Protein AF-A0AA88EGI7-F1 (afdb_monomer)

Radius of gyration: 27.94 Å; Cα contacts (8 Å, |Δi|>4): 228; chains: 1; bounding box: 39×52×94 Å

Structure (mmCIF, N/CA/C/O backbone):
data_AF-A0AA88EGI7-F1
#
_entry.id   AF-A0AA88EGI7-F1
#
loop_
_atom_site.group_PDB
_atom_site.id
_atom_site.type_symbol
_atom_site.label_atom_id
_atom_site.label_alt_id
_atom_site.label_comp_id
_atom_site.label_asym_id
_atom_site.label_entity_id
_atom_site.label_seq_id
_atom_site.pdbx_PDB_ins_code
_atom_site.Cartn_x
_atom_site.Cartn_y
_atom_site.Cartn_z
_atom_site.occupancy
_atom_site.B_iso_or_equiv
_atom_site.auth_seq_id
_atom_site.auth_comp_id
_atom_site.auth_asym_id
_atom_site.auth_atom_id
_atom_site.pdbx_PDB_model_num
ATOM 1 N N . MET A 1 1 ? -7.769 40.242 69.829 1.00 41.03 1 MET A N 1
ATOM 2 C CA . MET A 1 1 ? -7.235 39.225 70.763 1.00 41.03 1 MET A CA 1
ATOM 3 C C . MET A 1 1 ? -8.331 38.218 71.059 1.00 41.03 1 MET A C 1
ATOM 5 O O . MET A 1 1 ? -9.443 38.658 71.307 1.00 41.03 1 MET A O 1
ATOM 9 N N . GLY A 1 2 ? -7.998 36.923 71.071 1.00 41.62 2 GLY A N 1
ATOM 10 C CA . GLY A 1 2 ? -8.831 35.854 71.641 1.00 41.62 2 GLY A CA 1
ATOM 11 C C . GLY A 1 2 ? -9.524 34.972 70.603 1.00 41.62 2 GLY A C 1
ATOM 12 O O . GLY A 1 2 ? -10.580 35.336 70.102 1.00 41.62 2 GLY A O 1
ATOM 13 N N . GLY A 1 3 ? -8.917 33.824 70.284 1.00 44.91 3 GLY A N 1
ATOM 14 C CA . GLY A 1 3 ? -9.559 32.740 69.532 1.00 44.91 3 GLY A CA 1
ATOM 15 C C . GLY A 1 3 ? -10.310 31.756 70.435 1.00 44.91 3 GLY A C 1
ATOM 16 O O . GLY A 1 3 ? -10.303 31.929 71.649 1.00 44.91 3 GLY A O 1
ATOM 17 N N . CYS A 1 4 ? -10.925 30.733 69.826 1.00 44.88 4 CYS A N 1
ATOM 18 C CA . CYS A 1 4 ? -11.065 29.358 70.335 1.00 44.88 4 CYS A CA 1
ATOM 19 C C . CYS A 1 4 ? -11.753 28.441 69.295 1.00 44.88 4 CYS A C 1
ATOM 21 O O . CYS A 1 4 ? -12.400 28.908 68.366 1.00 44.88 4 CYS A O 1
ATOM 23 N N . PHE A 1 5 ? -11.515 27.140 69.471 1.00 45.25 5 PHE A N 1
ATOM 24 C CA . PHE A 1 5 ? -11.519 26.001 68.541 1.00 45.25 5 PHE A CA 1
ATOM 25 C C . PHE A 1 5 ? -12.878 25.323 68.229 1.00 45.25 5 PHE A C 1
ATOM 27 O O . PHE A 1 5 ? -13.883 25.621 68.868 1.00 45.25 5 PHE A O 1
ATOM 34 N N . SER A 1 6 ? -12.794 24.294 67.356 1.00 46.16 6 SER A N 1
ATOM 35 C CA . SER A 1 6 ? -13.705 23.158 67.039 1.00 46.16 6 SER A CA 1
ATOM 36 C C . SER A 1 6 ? -14.434 23.297 65.685 1.00 46.16 6 SER A C 1
ATOM 38 O O . SER A 1 6 ? -14.814 24.395 65.312 1.00 46.16 6 SER A O 1
ATOM 40 N N . ASP A 1 7 ? -14.615 22.285 64.831 1.00 42.38 7 ASP A N 1
ATOM 41 C CA . ASP A 1 7 ? -14.525 20.828 64.966 1.00 42.38 7 ASP A CA 1
ATOM 42 C C . ASP A 1 7 ? -14.398 20.195 63.556 1.00 42.38 7 ASP A C 1
ATOM 44 O O . ASP A 1 7 ? -14.941 20.715 62.579 1.00 42.38 7 ASP A O 1
ATOM 48 N N . VAL A 1 8 ? -13.698 19.066 63.439 1.00 49.28 8 VAL A N 1
ATOM 49 C CA . VAL A 1 8 ? -13.583 18.280 62.200 1.00 49.28 8 VAL A CA 1
ATOM 50 C C . VAL A 1 8 ? -14.722 17.265 62.168 1.00 49.28 8 VAL A C 1
ATOM 52 O O . VAL A 1 8 ? -14.681 16.296 62.921 1.00 49.28 8 VAL A O 1
ATOM 55 N N . ARG A 1 9 ? -15.687 17.394 61.245 1.00 41.59 9 ARG A N 1
ATOM 56 C CA . ARG A 1 9 ? -16.565 16.270 60.862 1.00 41.59 9 ARG A CA 1
ATOM 57 C C . ARG A 1 9 ? -16.959 16.279 59.388 1.00 41.59 9 ARG A C 1
ATOM 59 O O . ARG A 1 9 ? -17.734 17.113 58.944 1.00 41.59 9 ARG A O 1
ATOM 66 N N . GLY A 1 10 ? -16.540 15.212 58.706 1.00 50.78 10 GLY A N 1
ATOM 67 C CA . GLY A 1 10 ? -17.392 14.524 57.736 1.00 50.78 10 GLY A CA 1
ATOM 68 C C . GLY A 1 10 ? -17.148 14.853 56.268 1.00 50.78 10 GLY A C 1
ATOM 69 O O . GLY A 1 10 ? -17.915 15.586 55.661 1.00 50.78 10 GLY A O 1
ATOM 70 N N . GLY A 1 11 ? -16.151 14.206 55.663 1.00 40.53 11 GLY A N 1
ATOM 71 C CA . GLY A 1 11 ? -15.931 14.268 54.218 1.00 40.53 11 GLY A CA 1
ATOM 72 C C . GLY A 1 11 ? -15.120 13.087 53.699 1.00 40.53 11 GLY A C 1
ATOM 73 O O . GLY A 1 11 ? -13.989 13.265 53.284 1.00 40.53 11 GLY A O 1
ATOM 74 N N . LYS A 1 12 ? -15.695 11.887 53.833 1.00 51.22 12 LYS A N 1
ATOM 75 C CA . LYS A 1 12 ? -15.408 10.619 53.133 1.00 51.22 12 LYS A CA 1
ATOM 76 C C . LYS A 1 12 ? -14.062 10.514 52.388 1.00 51.22 12 LYS A C 1
ATOM 78 O O . LYS A 1 12 ? -13.872 11.088 51.323 1.00 51.22 12 LYS A O 1
ATOM 83 N N . GLN A 1 13 ? -13.197 9.643 52.910 1.00 45.53 13 GLN A N 1
ATOM 84 C CA . GLN A 1 13 ? -12.094 9.025 52.172 1.00 45.53 13 GLN A CA 1
ATOM 85 C C . GLN A 1 13 ? -12.614 8.379 50.878 1.00 45.53 13 GLN A C 1
ATOM 87 O O . GLN A 1 13 ? -13.527 7.553 50.924 1.00 45.53 13 GLN A O 1
ATOM 92 N N . ALA A 1 14 ? -12.006 8.717 49.741 1.00 45.62 14 ALA A N 1
ATOM 93 C CA . ALA A 1 14 ? -12.083 7.899 48.539 1.00 45.62 14 ALA A CA 1
ATOM 94 C C . ALA A 1 14 ? -10.967 6.847 48.611 1.00 45.62 14 ALA A C 1
ATOM 96 O O . ALA A 1 14 ? -9.782 7.172 48.618 1.00 45.62 14 ALA A O 1
ATOM 97 N N . ILE A 1 15 ? -11.371 5.583 48.726 1.00 48.16 15 ILE A N 1
ATOM 98 C CA . ILE A 1 15 ? -10.504 4.408 48.654 1.00 48.16 15 ILE A CA 1
ATOM 99 C C . ILE A 1 15 ? -10.383 4.050 47.174 1.00 48.16 15 ILE A C 1
ATOM 101 O O . ILE A 1 15 ? -11.365 3.660 46.548 1.00 48.16 15 ILE A O 1
ATOM 105 N N . GLY A 1 16 ? -9.190 4.206 46.615 1.00 38.53 16 GLY A N 1
ATOM 106 C CA . GLY A 1 16 ? -8.897 3.878 45.223 1.00 38.53 16 GLY A CA 1
ATOM 107 C C . GLY A 1 16 ? -7.415 4.061 44.959 1.00 38.53 16 GLY A C 1
ATOM 108 O O . GLY A 1 16 ? -7.001 5.044 44.359 1.00 38.53 16 GLY A O 1
ATOM 109 N N . GLY A 1 17 ? -6.606 3.160 45.512 1.00 38.16 17 GLY A N 1
ATOM 110 C CA . GLY A 1 17 ? -5.170 3.148 45.296 1.00 38.16 17 GLY A CA 1
ATOM 111 C C . GLY A 1 17 ? -4.820 2.666 43.892 1.00 38.16 17 GLY A C 1
ATOM 112 O O . GLY A 1 17 ? -5.132 1.539 43.527 1.00 38.16 17 GLY A O 1
ATOM 113 N N . THR A 1 18 ? -4.070 3.485 43.168 1.00 44.78 18 THR A N 1
ATOM 114 C CA . THR A 1 18 ? -3.022 3.024 42.255 1.00 44.78 18 THR A CA 1
ATOM 115 C C . THR A 1 18 ? -1.793 3.860 42.572 1.00 44.78 18 THR A C 1
ATOM 117 O O . THR A 1 18 ? -1.839 5.087 42.505 1.00 44.78 18 THR A O 1
ATOM 120 N N . GLN A 1 19 ? -0.736 3.197 43.038 1.00 38.41 19 GLN A N 1
ATOM 121 C CA . GLN A 1 19 ? 0.508 3.842 43.446 1.00 38.41 19 GLN A CA 1
ATOM 122 C C . GLN A 1 19 ? 1.123 4.649 42.293 1.00 38.41 19 GLN A C 1
ATOM 124 O O . GLN A 1 19 ? 1.224 4.112 41.189 1.00 38.41 19 GLN A O 1
ATOM 129 N N . PRO A 1 20 ? 1.610 5.879 42.529 1.00 37.12 20 PRO A N 1
ATOM 130 C CA . PRO A 1 20 ? 2.540 6.496 41.605 1.00 37.12 20 PRO A CA 1
ATOM 131 C C . PRO A 1 20 ? 3.891 5.783 41.727 1.00 37.12 20 PRO A C 1
ATOM 133 O O . PRO A 1 20 ? 4.435 5.609 42.819 1.00 37.12 20 PRO A O 1
ATOM 136 N N . TYR A 1 21 ? 4.421 5.358 40.585 1.00 31.59 21 TYR A N 1
ATOM 137 C CA . TYR A 1 21 ? 5.802 4.921 40.442 1.00 31.59 21 TYR A CA 1
ATOM 138 C C . TYR A 1 21 ? 6.728 6.041 40.942 1.00 31.59 21 TYR A C 1
ATOM 140 O O . TYR A 1 21 ? 6.773 7.124 40.358 1.00 31.59 21 TYR A O 1
ATOM 148 N N . GLN A 1 22 ? 7.452 5.806 42.039 1.00 38.72 22 GLN A N 1
ATOM 149 C CA . GLN A 1 22 ? 8.527 6.695 42.473 1.00 38.72 22 GLN A CA 1
ATOM 150 C C . GLN A 1 22 ? 9.702 6.553 41.503 1.00 38.72 22 GLN A C 1
ATOM 152 O O . GLN A 1 22 ? 10.507 5.633 41.630 1.00 38.72 22 GLN A O 1
ATOM 157 N N . SER A 1 23 ? 9.826 7.490 40.562 1.00 33.38 23 SER A N 1
ATOM 158 C CA . SER A 1 23 ? 11.117 7.771 39.938 1.00 33.38 23 SER A CA 1
ATOM 159 C C . SER A 1 23 ? 11.783 8.913 40.697 1.00 33.38 23 SER A C 1
ATOM 161 O O . SER A 1 23 ? 11.307 10.046 40.716 1.00 33.38 23 SER A O 1
ATOM 163 N N . ASN A 1 24 ? 12.869 8.576 41.377 1.00 42.38 24 ASN A N 1
ATOM 164 C CA . ASN A 1 24 ? 13.717 9.491 42.116 1.00 42.38 24 ASN A CA 1
ATOM 165 C C . ASN A 1 24 ? 14.881 9.916 41.208 1.00 42.38 24 ASN A C 1
ATOM 167 O O . ASN A 1 24 ? 15.754 9.085 40.974 1.00 42.38 24 ASN A O 1
ATOM 171 N N . ASN A 1 25 ? 14.904 11.158 40.700 1.00 40.75 25 ASN A N 1
ATOM 172 C CA . ASN A 1 25 ? 16.129 11.962 40.519 1.00 40.75 25 ASN A CA 1
ATOM 173 C C . ASN A 1 25 ? 15.881 13.302 39.802 1.00 40.75 25 ASN A C 1
ATOM 175 O O . ASN A 1 25 ? 15.213 13.335 38.775 1.00 40.75 25 ASN A O 1
ATOM 179 N N . GLY A 1 26 ? 16.586 14.351 40.246 1.00 32.12 26 GLY A N 1
ATOM 180 C CA . GLY A 1 26 ? 17.118 15.367 39.324 1.00 32.12 26 GLY A CA 1
ATOM 181 C C . GLY A 1 26 ? 16.528 16.779 39.387 1.00 32.12 26 GLY A C 1
ATOM 182 O O . GLY A 1 26 ? 15.727 17.165 38.551 1.00 32.12 26 GLY A O 1
ATOM 183 N N . ASN A 1 27 ? 17.009 17.560 40.354 1.00 44.06 27 ASN A N 1
ATOM 184 C CA . ASN A 1 27 ? 17.362 18.987 40.286 1.00 44.06 27 ASN A CA 1
ATOM 185 C C . ASN A 1 27 ? 17.159 19.725 38.927 1.00 44.06 27 ASN A C 1
ATOM 187 O O . ASN A 1 27 ? 17.835 19.395 37.953 1.00 44.06 27 ASN A O 1
ATOM 191 N N . GLY A 1 28 ? 16.367 20.811 38.894 1.00 35.47 28 GLY A N 1
ATOM 192 C CA . GLY A 1 28 ? 16.390 21.778 37.779 1.00 35.47 28 GLY A CA 1
ATOM 193 C C . GLY A 1 28 ? 15.199 22.747 37.687 1.00 35.47 28 GLY A C 1
ATOM 194 O O . GLY A 1 28 ? 14.132 22.367 37.232 1.00 35.47 28 GLY A O 1
ATOM 195 N N . ASN A 1 29 ? 15.417 24.003 38.103 1.00 36.16 29 ASN A N 1
ATOM 196 C CA . ASN A 1 29 ? 14.710 25.255 37.764 1.00 36.16 29 ASN A CA 1
ATOM 197 C C . ASN A 1 29 ? 13.329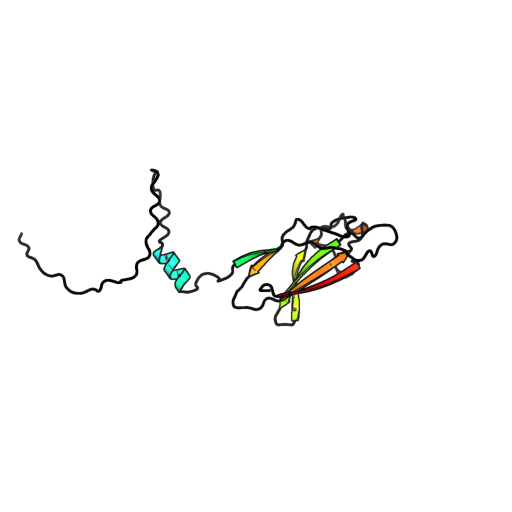 25.170 37.076 1.00 36.16 29 ASN A C 1
ATOM 199 O O . ASN A 1 29 ? 13.227 25.085 35.854 1.00 36.16 29 ASN A O 1
ATOM 203 N N . GLY A 1 30 ? 12.268 25.345 37.870 1.00 40.22 30 GLY A N 1
ATOM 204 C CA . GLY A 1 30 ? 10.892 25.478 37.395 1.00 40.22 30 GLY A CA 1
ATOM 205 C C . GLY A 1 30 ? 10.573 26.881 36.873 1.00 40.22 30 GLY A C 1
ATOM 206 O O . GLY A 1 30 ? 10.215 27.767 37.646 1.00 40.22 30 GLY A O 1
ATOM 207 N N . TYR A 1 31 ? 10.645 27.052 35.554 1.00 37.50 31 TYR A N 1
ATOM 208 C CA . TYR A 1 31 ? 9.736 27.939 34.827 1.00 37.50 31 TYR A CA 1
ATOM 209 C C . TYR A 1 31 ? 8.579 27.080 34.316 1.00 37.50 31 TYR A C 1
ATOM 211 O O . TYR A 1 31 ? 8.799 26.015 33.746 1.00 37.50 31 TYR A O 1
ATOM 219 N N . GLY A 1 32 ? 7.360 27.506 34.641 1.00 45.75 32 GLY A N 1
ATOM 220 C CA . GLY A 1 32 ? 6.162 26.679 34.617 1.00 45.75 32 GLY A CA 1
ATOM 221 C C . GLY A 1 32 ? 5.822 26.062 33.265 1.00 45.75 32 GLY A C 1
ATOM 222 O O . GLY A 1 32 ? 5.623 26.767 32.283 1.00 45.75 32 GLY A O 1
ATOM 223 N N . ASP A 1 33 ? 5.626 24.750 33.298 1.00 52.44 33 ASP A N 1
ATOM 224 C CA . ASP A 1 33 ? 4.672 24.049 32.451 1.00 52.44 33 ASP A CA 1
ATOM 225 C C . ASP A 1 33 ? 3.751 23.250 33.388 1.00 52.44 33 ASP A C 1
ATOM 227 O O . ASP A 1 33 ? 3.928 22.060 33.643 1.00 52.44 33 ASP A O 1
ATOM 231 N N . GLN A 1 34 ? 2.841 23.972 34.053 1.00 55.91 34 GLN A N 1
ATOM 232 C CA . GLN A 1 34 ? 1.813 23.395 34.922 1.00 55.91 34 GLN A CA 1
ATOM 233 C C . GLN A 1 34 ? 0.689 22.828 34.053 1.00 55.91 34 GLN A C 1
ATOM 235 O O . GLN A 1 34 ? -0.427 23.351 34.026 1.00 55.91 34 GLN A O 1
ATOM 240 N N . ASN A 1 35 ? 0.975 21.745 33.339 1.00 57.62 35 ASN A N 1
ATOM 241 C CA . ASN A 1 35 ? -0.080 20.925 32.769 1.00 57.62 35 ASN A CA 1
ATOM 242 C C . ASN A 1 35 ? -0.774 20.213 33.935 1.00 57.62 35 ASN A C 1
ATOM 244 O O . ASN A 1 35 ? -0.275 19.234 34.481 1.00 57.62 35 ASN A O 1
ATOM 248 N N . ASN A 1 36 ? -1.898 20.778 34.387 1.00 71.25 36 ASN A N 1
ATOM 249 C CA . ASN A 1 36 ? -2.723 20.195 35.440 1.00 71.25 36 ASN A CA 1
ATOM 250 C C . ASN A 1 36 ? -3.192 18.805 34.990 1.00 71.25 36 ASN A C 1
ATOM 252 O O . ASN A 1 36 ? -4.110 18.699 34.178 1.00 71.25 36 ASN A O 1
ATOM 256 N N . GLU A 1 37 ? -2.628 17.750 35.575 1.00 74.88 37 GLU A N 1
ATOM 257 C CA . GLU A 1 37 ? -3.038 16.354 35.353 1.00 74.88 37 GLU A CA 1
ATOM 258 C C . GLU A 1 37 ? -4.555 16.156 35.558 1.00 74.88 37 GLU A C 1
ATOM 260 O O . GLU A 1 37 ? -5.187 15.329 34.905 1.00 74.88 37 GLU A O 1
ATOM 265 N N . ALA A 1 38 ? -5.180 16.977 36.412 1.00 74.50 38 ALA A N 1
ATOM 266 C CA . ALA A 1 38 ? -6.627 16.996 36.618 1.00 74.50 38 ALA A CA 1
ATOM 267 C C . ALA A 1 38 ? -7.422 17.514 35.404 1.00 74.50 38 ALA A C 1
ATOM 269 O O . ALA A 1 38 ? -8.531 17.037 35.158 1.00 74.50 38 ALA A O 1
ATOM 270 N N . LEU A 1 39 ? -6.881 18.476 34.646 1.00 67.38 39 LEU A N 1
ATOM 271 C CA . LEU A 1 39 ? -7.497 18.948 33.403 1.00 67.38 39 LEU A CA 1
ATOM 272 C C . LEU A 1 39 ? -7.354 17.889 32.309 1.00 67.38 39 LEU A C 1
ATOM 274 O O . LEU A 1 39 ? -8.343 17.586 31.651 1.00 67.38 39 LEU A O 1
ATOM 278 N N . ASP A 1 40 ? -6.181 17.265 32.178 1.00 72.50 40 ASP A N 1
ATOM 279 C CA . ASP A 1 40 ? -5.959 16.160 31.234 1.00 72.50 40 ASP A CA 1
ATOM 280 C C . ASP A 1 40 ? -6.912 14.981 31.511 1.00 72.50 40 ASP A C 1
ATOM 282 O O . ASP A 1 40 ? -7.644 14.525 30.628 1.00 72.50 40 ASP A O 1
ATOM 286 N N . PHE A 1 41 ? -7.037 14.576 32.781 1.00 72.44 41 PHE A N 1
ATOM 287 C CA . PHE A 1 41 ? -8.000 13.556 33.199 1.00 72.44 41 PHE A CA 1
ATOM 288 C C . PHE A 1 41 ? -9.454 13.969 32.922 1.00 72.44 41 PHE A C 1
ATOM 290 O O . PHE A 1 41 ? -10.264 13.154 32.469 1.00 72.44 41 PHE A O 1
ATOM 297 N N . PHE A 1 42 ? -9.815 15.232 33.165 1.00 76.44 42 PHE A N 1
ATOM 298 C CA . PHE A 1 42 ? 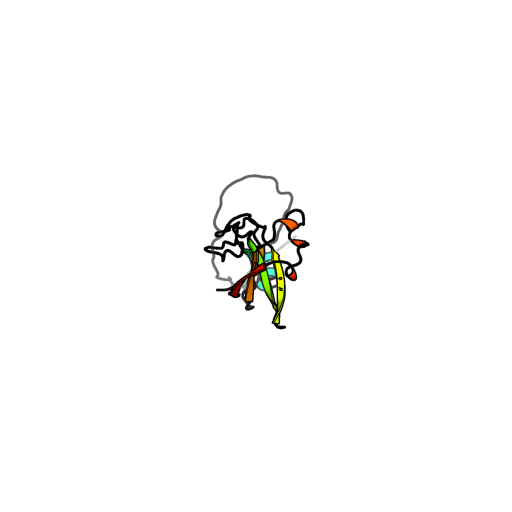-11.157 15.743 32.880 1.00 76.44 42 PHE A CA 1
ATOM 299 C C . PHE A 1 42 ? -11.467 15.733 31.377 1.00 76.44 42 PHE A C 1
ATOM 301 O O . PHE A 1 42 ? -12.554 15.320 30.974 1.00 76.44 42 PHE A O 1
ATOM 308 N N . HIS A 1 43 ? -10.518 16.124 30.529 1.00 68.06 43 HIS A N 1
ATOM 309 C CA . HIS A 1 43 ? -10.703 16.089 29.082 1.00 68.06 43 HIS A CA 1
ATOM 310 C C . HIS A 1 43 ? -10.788 14.654 28.542 1.00 68.06 43 HIS A C 1
ATOM 312 O O . HIS A 1 43 ? -11.672 14.361 27.729 1.00 68.06 43 HIS A O 1
ATOM 318 N N . ARG A 1 44 ? -9.956 13.739 29.059 1.00 68.62 44 ARG A N 1
ATOM 319 C CA . ARG A 1 44 ? -9.974 12.311 28.711 1.00 68.62 44 ARG A CA 1
ATOM 320 C C . ARG A 1 44 ? -11.260 11.611 29.155 1.00 68.62 44 ARG A C 1
ATOM 322 O O . ARG A 1 44 ? -11.829 10.841 28.389 1.00 68.62 44 ARG A O 1
ATOM 329 N N . SER A 1 45 ? -11.757 11.911 30.356 1.00 76.12 45 SER A N 1
ATOM 330 C CA . SER A 1 45 ? -13.007 11.335 30.888 1.00 76.12 45 SER A CA 1
ATOM 331 C C . SER A 1 45 ? -14.270 11.868 30.202 1.00 76.12 45 SER A C 1
ATOM 333 O O . SER A 1 45 ? -15.308 11.210 30.225 1.00 76.12 45 SER A O 1
ATOM 335 N N . ARG A 1 46 ? -14.195 13.039 29.560 1.00 74.62 46 ARG A N 1
ATOM 336 C CA . ARG A 1 46 ? -15.310 13.675 28.837 1.00 74.62 46 ARG A CA 1
ATOM 337 C C . ARG A 1 46 ? -15.303 13.424 27.325 1.00 74.62 46 ARG A C 1
ATOM 339 O O . ARG A 1 46 ? -16.132 14.013 26.639 1.00 74.62 46 ARG A O 1
ATOM 346 N N . CYS A 1 47 ? -14.392 12.594 26.805 1.00 60.28 47 CYS A N 1
ATOM 347 C CA . CYS A 1 47 ? -14.209 12.370 25.361 1.00 60.28 47 CYS A CA 1
ATOM 348 C C . CYS A 1 47 ? -13.959 13.673 24.570 1.00 60.28 47 CYS A C 1
ATOM 350 O O . CYS A 1 47 ? -14.293 13.774 23.394 1.00 60.28 47 CYS A O 1
ATOM 352 N N . LEU A 1 48 ? -13.366 14.689 25.212 1.00 66.62 48 LEU A N 1
ATOM 353 C CA . LEU A 1 48 ? -13.014 15.969 24.576 1.00 66.62 48 LEU A CA 1
ATOM 354 C C . LEU A 1 48 ? -11.698 15.882 23.786 1.00 66.62 48 LEU A C 1
ATOM 356 O O . LEU A 1 48 ? -11.176 16.891 23.316 1.00 66.62 48 LEU A O 1
ATOM 360 N N . HIS A 1 49 ? -11.143 14.680 23.660 1.00 64.75 49 HIS A N 1
ATOM 361 C CA . HIS A 1 49 ? -10.021 14.368 22.790 1.00 64.75 49 HIS A CA 1
ATOM 362 C C . HIS A 1 49 ? -10.533 13.461 21.679 1.00 64.75 49 HIS A C 1
ATOM 364 O O . HIS A 1 49 ? -11.268 12.517 21.980 1.00 64.75 49 HIS A O 1
ATOM 370 N N . PRO A 1 50 ? -10.173 13.725 20.412 1.00 64.38 50 PRO A N 1
ATOM 371 C CA . PRO A 1 50 ? -10.470 12.799 19.335 1.00 64.38 50 PRO A CA 1
ATOM 372 C C . PRO A 1 50 ? -9.952 11.405 19.708 1.00 64.38 50 PRO A C 1
ATOM 374 O O . PRO A 1 50 ? -8.754 11.218 19.911 1.00 64.38 50 PRO A O 1
ATOM 377 N N . LEU A 1 51 ? -10.853 10.430 19.831 1.00 76.25 51 LEU A N 1
ATOM 378 C CA . LEU A 1 51 ? -10.512 9.047 20.166 1.00 76.25 51 LEU A CA 1
ATOM 379 C C . LEU A 1 51 ? -10.061 8.303 18.903 1.00 76.25 51 LEU A C 1
ATOM 381 O O . LEU A 1 51 ? -10.681 7.329 18.482 1.00 76.25 51 LEU A O 1
ATOM 385 N N . PHE A 1 52 ? -8.999 8.796 18.266 1.00 87.00 52 PHE A N 1
ATOM 386 C CA . PHE A 1 52 ? -8.344 8.097 17.168 1.00 87.00 52 PHE A CA 1
ATOM 387 C C . PHE A 1 52 ? -6.889 7.795 17.513 1.00 87.00 52 PHE A C 1
ATOM 389 O O . PHE A 1 52 ? -6.229 8.539 18.235 1.00 87.00 52 PHE A O 1
ATOM 396 N N . THR A 1 53 ? -6.375 6.702 16.966 1.00 90.81 53 THR A N 1
ATOM 397 C CA . THR A 1 53 ? -4.952 6.354 17.028 1.00 90.81 53 THR A CA 1
ATOM 398 C C . THR A 1 53 ? -4.342 6.567 15.652 1.00 90.81 53 THR A C 1
ATOM 400 O O . THR A 1 53 ? -4.910 6.128 14.659 1.00 90.81 53 THR A O 1
ATOM 403 N N . GLN A 1 54 ? -3.210 7.262 15.569 1.00 93.06 54 GLN A N 1
ATOM 404 C CA . GLN A 1 54 ? -2.481 7.382 14.305 1.00 93.06 54 GLN A CA 1
ATOM 405 C C . GLN A 1 54 ? -1.701 6.092 14.053 1.00 93.06 54 GLN A C 1
ATOM 407 O O . GLN A 1 54 ? -0.944 5.651 14.916 1.00 93.06 54 GLN A O 1
ATOM 412 N N . LEU A 1 55 ? -1.893 5.498 12.880 1.00 94.62 55 LEU A N 1
ATOM 413 C CA . LEU A 1 55 ? -1.176 4.318 12.414 1.00 94.62 55 LEU A CA 1
ATOM 414 C C . LEU A 1 55 ? -0.338 4.681 11.189 1.00 94.62 55 LEU A C 1
ATOM 416 O O . LEU A 1 55 ? -0.737 5.521 10.382 1.00 94.62 55 LEU A O 1
ATOM 420 N N . GLU A 1 56 ? 0.795 4.003 11.033 1.00 95.75 56 GLU A N 1
ATOM 421 C CA . GLU A 1 56 ? 1.615 4.060 9.824 1.00 95.75 56 GLU A CA 1
ATOM 422 C C . GLU A 1 56 ? 1.569 2.699 9.129 1.00 95.75 56 GLU A C 1
ATOM 424 O O . GLU A 1 56 ? 1.994 1.691 9.695 1.00 95.75 56 GLU A O 1
ATOM 429 N N . LEU A 1 57 ? 1.071 2.664 7.897 1.00 94.44 57 LEU A N 1
ATOM 430 C CA . LEU A 1 57 ? 1.007 1.448 7.095 1.00 94.44 57 LEU A CA 1
ATOM 431 C C . LEU A 1 57 ? 2.257 1.331 6.223 1.00 94.44 57 LEU A C 1
ATOM 433 O O . LEU A 1 57 ? 2.512 2.195 5.385 1.00 94.44 57 LEU A O 1
ATOM 437 N N . SER A 1 58 ? 3.019 0.254 6.405 1.00 95.88 58 SER A N 1
ATOM 438 C CA . SER A 1 58 ? 4.103 -0.159 5.509 1.00 95.88 58 SER A CA 1
ATOM 439 C C . SER A 1 58 ? 3.611 -1.251 4.567 1.00 95.88 58 SER A C 1
ATOM 441 O O . SER A 1 58 ? 2.989 -2.210 5.026 1.00 95.88 58 SER A O 1
ATOM 443 N N . LEU A 1 59 ? 3.922 -1.138 3.278 1.00 95.12 59 LEU A N 1
ATOM 444 C CA . LEU A 1 59 ? 3.419 -2.051 2.256 1.00 95.12 59 LEU A CA 1
ATOM 445 C C . LEU A 1 59 ? 4.561 -2.814 1.586 1.00 95.12 59 LEU A C 1
ATOM 447 O O . LEU A 1 59 ? 5.644 -2.280 1.342 1.00 95.12 59 LEU A O 1
ATOM 451 N N . SER A 1 60 ? 4.281 -4.056 1.215 1.00 95.06 60 SER A N 1
ATOM 452 C CA . SER A 1 60 ? 5.103 -4.852 0.310 1.00 95.06 60 SER A CA 1
ATOM 453 C C . SER A 1 60 ? 4.210 -5.775 -0.510 1.00 95.06 60 SER A C 1
ATOM 455 O O . SER 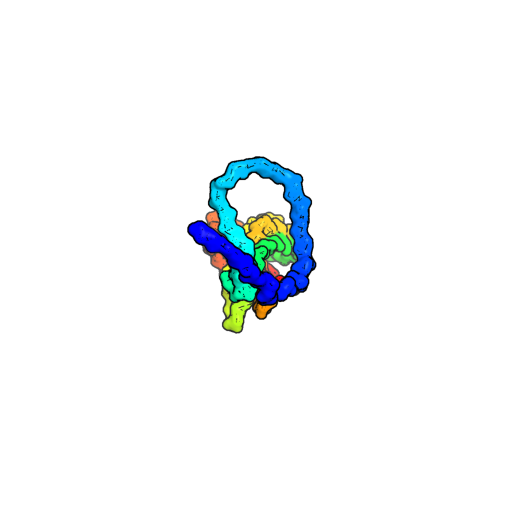A 1 60 ? 3.085 -6.085 -0.113 1.00 95.06 60 SER A O 1
ATOM 457 N N . ALA A 1 61 ? 4.697 -6.196 -1.672 1.00 93.38 61 ALA A N 1
ATOM 458 C CA . ALA A 1 61 ? 4.039 -7.199 -2.493 1.00 93.38 61 ALA A CA 1
ATOM 459 C C . ALA A 1 61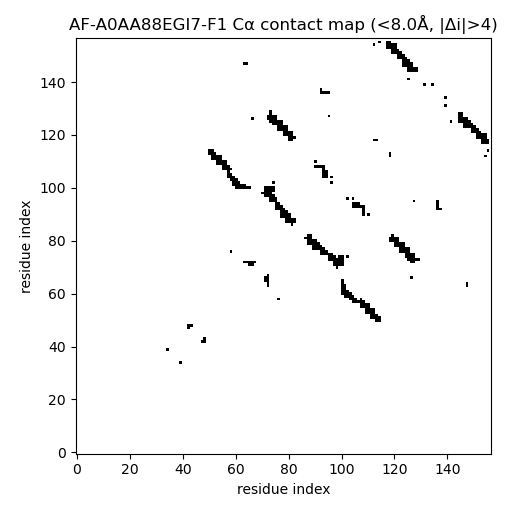 ? 5.032 -8.281 -2.908 1.00 93.38 61 ALA A C 1
ATOM 461 O O . ALA A 1 61 ? 6.249 -8.085 -2.895 1.00 93.38 61 ALA A O 1
ATOM 462 N N . PHE A 1 62 ? 4.495 -9.441 -3.266 1.00 92.12 62 PHE A N 1
ATOM 463 C CA . PHE A 1 62 ? 5.274 -10.583 -3.708 1.00 92.12 62 PHE A CA 1
ATOM 464 C C . PHE A 1 62 ? 4.587 -11.248 -4.895 1.00 92.12 62 PHE A C 1
ATOM 466 O O . PHE A 1 62 ? 3.366 -11.397 -4.897 1.00 92.12 62 PHE A O 1
ATOM 473 N N . ASN A 1 63 ? 5.387 -11.688 -5.863 1.00 88.94 63 ASN A N 1
ATOM 474 C CA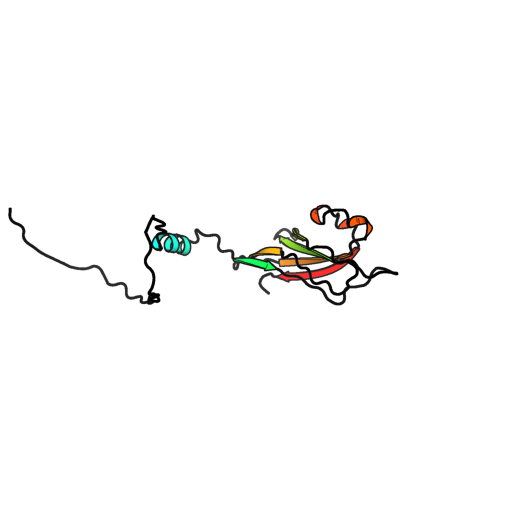 . ASN A 1 63 ? 4.955 -12.408 -7.053 1.00 88.94 63 ASN A CA 1
ATOM 475 C C . ASN A 1 63 ? 3.895 -11.647 -7.868 1.00 88.94 63 ASN A C 1
ATOM 477 O O . ASN A 1 63 ? 2.847 -12.196 -8.213 1.00 88.94 63 ASN A O 1
ATOM 481 N N . LEU A 1 64 ? 4.164 -10.367 -8.144 1.00 87.00 64 LEU A N 1
ATOM 482 C CA . LEU A 1 64 ? 3.326 -9.565 -9.031 1.00 87.00 64 LEU A CA 1
ATOM 483 C C . LEU A 1 64 ? 3.331 -10.124 -10.459 1.00 87.00 64 LEU A C 1
ATOM 485 O O . LEU A 1 64 ? 4.300 -10.743 -10.902 1.00 87.00 64 LEU A O 1
ATOM 489 N N . LEU A 1 65 ? 2.220 -9.910 -11.164 1.00 80.94 65 LEU A N 1
ATOM 490 C CA . LEU A 1 65 ? 2.071 -10.309 -12.559 1.00 80.94 65 LEU A CA 1
ATOM 491 C C . LEU A 1 65 ? 2.992 -9.461 -13.431 1.00 80.94 65 LEU A C 1
ATOM 493 O O . LEU A 1 65 ? 2.869 -8.243 -13.431 1.00 80.94 65 LEU A O 1
ATOM 497 N N . ASP A 1 66 ? 3.860 -10.117 -14.192 1.00 76.19 66 ASP A N 1
ATOM 498 C CA . ASP A 1 66 ? 4.684 -9.441 -15.186 1.00 76.19 66 ASP A CA 1
ATOM 499 C C . ASP A 1 66 ? 3.825 -9.145 -16.422 1.00 76.19 66 ASP A C 1
ATOM 501 O O . ASP A 1 66 ? 3.330 -10.068 -17.083 1.00 76.19 66 ASP A O 1
ATOM 505 N N . ARG A 1 67 ? 3.549 -7.864 -16.674 1.00 70.25 67 ARG A N 1
ATOM 506 C CA . ARG 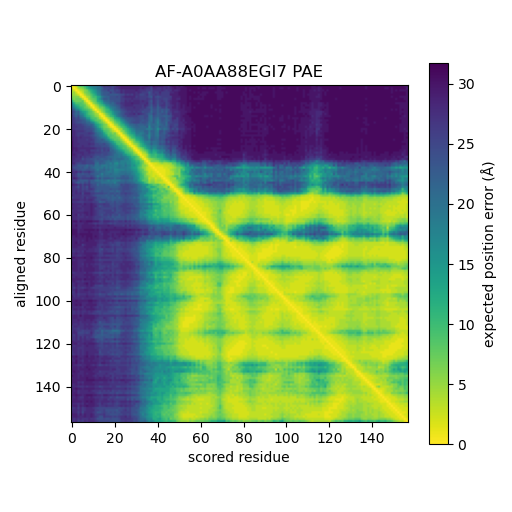A 1 67 ? 2.772 -7.421 -17.845 1.00 70.25 67 ARG A CA 1
ATOM 507 C C . ARG A 1 67 ? 3.651 -7.026 -19.023 1.00 70.25 67 ARG A C 1
ATOM 509 O O . ARG A 1 67 ? 3.158 -7.006 -20.153 1.00 70.25 67 ARG A O 1
ATOM 516 N N . ASP A 1 68 ? 4.938 -6.827 -18.782 1.00 65.56 68 ASP A N 1
ATOM 517 C CA . ASP A 1 68 ? 5.900 -6.454 -19.798 1.00 65.56 68 ASP A CA 1
ATOM 518 C C . ASP A 1 68 ? 6.485 -7.680 -20.512 1.00 65.56 68 ASP A C 1
ATOM 520 O O . ASP A 1 68 ? 6.798 -8.716 -19.932 1.00 65.56 68 ASP A O 1
ATOM 524 N N . ILE A 1 69 ? 6.643 -7.569 -21.833 1.00 58.91 69 ILE A N 1
ATOM 525 C CA . ILE A 1 69 ? 7.166 -8.658 -22.680 1.00 58.91 69 ILE A CA 1
ATOM 526 C C . ILE A 1 69 ? 8.707 -8.727 -22.611 1.00 58.91 69 ILE A C 1
ATOM 528 O O . ILE A 1 69 ? 9.300 -9.757 -22.936 1.00 58.91 69 ILE A O 1
ATOM 532 N N . ALA A 1 70 ? 9.366 -7.631 -22.217 1.00 58.78 70 ALA A N 1
ATOM 533 C CA . ALA A 1 70 ? 10.823 -7.471 -22.286 1.00 58.78 70 ALA A CA 1
ATOM 534 C C . ALA A 1 70 ? 11.488 -6.934 -20.999 1.00 58.78 70 ALA A C 1
ATOM 536 O O . ALA A 1 70 ? 12.716 -6.979 -20.896 1.00 58.78 70 ALA A O 1
ATOM 537 N N . SER A 1 71 ? 10.710 -6.445 -20.032 1.00 70.81 71 SER A N 1
ATOM 538 C CA . SER A 1 71 ? 11.141 -5.913 -18.728 1.00 70.81 71 SER A CA 1
ATOM 539 C C . SER A 1 71 ? 10.284 -6.518 -17.620 1.00 70.81 71 SER A C 1
ATOM 541 O O . SER A 1 71 ? 9.324 -7.207 -17.929 1.00 70.81 71 SER A O 1
ATOM 543 N N . LYS A 1 72 ? 10.654 -6.309 -16.350 1.00 79.56 72 LYS A N 1
ATOM 544 C CA . LYS A 1 72 ? 9.726 -6.554 -15.239 1.00 79.56 72 LYS A CA 1
ATOM 545 C C . LYS A 1 72 ? 8.926 -5.286 -14.975 1.00 79.56 72 LYS A C 1
ATOM 547 O O . LYS A 1 72 ? 9.467 -4.198 -15.160 1.00 79.56 72 LYS A O 1
ATOM 552 N N . SER A 1 73 ? 7.745 -5.460 -14.400 1.00 84.38 73 SER A N 1
ATOM 553 C CA . SER A 1 73 ? 6.896 -4.372 -13.918 1.00 84.38 73 SER A CA 1
ATOM 554 C C . SER A 1 73 ? 7.571 -3.410 -12.928 1.00 84.38 73 SER A C 1
ATOM 556 O O . SER A 1 73 ? 8.450 -3.783 -12.136 1.00 84.38 73 SER A O 1
ATOM 558 N N . ASP A 1 74 ? 7.058 -2.183 -12.937 1.00 89.44 74 ASP A N 1
ATOM 559 C CA . ASP A 1 74 ? 7.401 -1.038 -12.105 1.00 89.44 74 ASP A CA 1
ATOM 560 C C . ASP A 1 74 ? 6.243 -0.714 -11.138 1.00 89.44 74 ASP A C 1
ATOM 562 O O . ASP A 1 74 ? 5.460 0.222 -11.346 1.00 89.44 74 ASP A O 1
ATOM 566 N N . PRO A 1 75 ? 6.067 -1.507 -10.070 1.00 92.12 75 PRO A N 1
ATOM 567 C CA . PRO A 1 75 ? 4.865 -1.446 -9.256 1.00 92.12 75 PRO A CA 1
ATOM 568 C C . PRO A 1 75 ? 4.773 -0.225 -8.334 1.00 92.12 75 PRO A C 1
ATOM 570 O O . PRO A 1 75 ? 5.711 0.163 -7.624 1.00 92.12 75 PRO A O 1
ATOM 573 N N . MET A 1 76 ? 3.553 0.296 -8.250 1.00 93.75 76 MET A N 1
ATOM 574 C CA . MET A 1 76 ? 3.111 1.354 -7.351 1.00 93.75 76 MET A CA 1
ATOM 575 C C . MET A 1 76 ? 1.819 0.933 -6.648 1.00 93.75 76 MET A C 1
ATOM 577 O O . MET A 1 76 ? 0.850 0.546 -7.303 1.00 93.75 76 MET A O 1
ATOM 581 N N . ALA A 1 77 ? 1.776 1.055 -5.321 1.00 94.81 77 ALA A N 1
ATOM 582 C CA . ALA A 1 77 ? 0.575 0.808 -4.537 1.00 94.81 77 ALA A CA 1
ATOM 583 C C . ALA A 1 77 ? -0.176 2.114 -4.241 1.00 94.81 77 ALA A C 1
ATOM 585 O O . ALA A 1 77 ? 0.407 3.146 -3.899 1.00 94.81 77 ALA A O 1
ATOM 586 N N . VAL A 1 78 ? -1.499 2.050 -4.338 1.00 95.38 78 VAL A N 1
ATOM 587 C CA . VAL A 1 78 ? -2.422 3.124 -3.979 1.00 95.38 78 VAL A CA 1
ATOM 588 C C . VAL A 1 78 ? -3.413 2.580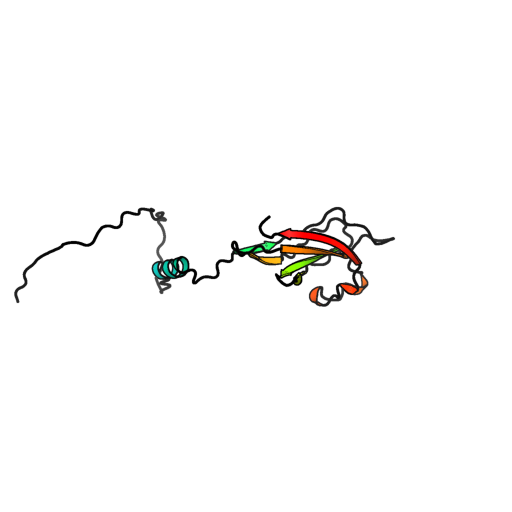 -2.969 1.00 95.38 78 VAL A C 1
ATOM 590 O O . VAL A 1 78 ? -4.020 1.532 -3.188 1.00 95.38 78 VAL A O 1
ATOM 593 N N . VAL A 1 79 ? -3.578 3.293 -1.860 1.00 95.81 79 VAL A N 1
ATOM 594 C CA . VAL A 1 79 ? -4.503 2.900 -0.798 1.00 95.81 79 VAL A CA 1
ATOM 595 C C . VAL A 1 79 ? -5.702 3.821 -0.813 1.00 95.81 79 VAL A C 1
ATOM 597 O O . VAL A 1 79 ? -5.570 5.046 -0.790 1.00 95.81 79 VAL A O 1
ATOM 600 N N . PHE A 1 80 ? -6.879 3.214 -0.807 1.00 95.81 80 PHE A N 1
ATOM 601 C CA . PHE A 1 80 ? -8.160 3.885 -0.754 1.00 95.81 80 PHE A CA 1
ATOM 602 C C . PHE A 1 80 ? -8.900 3.527 0.532 1.00 95.81 80 PHE A C 1
ATOM 604 O O . PHE A 1 80 ? -8.926 2.370 0.946 1.00 95.81 80 PHE A O 1
ATOM 611 N N . ALA A 1 81 ? -9.569 4.508 1.127 1.00 95.00 81 ALA A N 1
ATOM 612 C CA . ALA A 1 81 ? -10.610 4.287 2.116 1.00 95.00 81 ALA A CA 1
ATOM 613 C C . ALA A 1 81 ? -11.966 4.200 1.417 1.00 95.00 81 ALA A C 1
ATOM 615 O O . ALA A 1 81 ? -12.330 5.063 0.613 1.00 95.00 81 ALA A O 1
ATOM 616 N N . ARG A 1 82 ? -12.751 3.176 1.748 1.00 94.56 82 ARG A N 1
ATOM 617 C CA . ARG A 1 82 ? -14.127 3.061 1.269 1.00 94.56 82 ARG A CA 1
ATOM 618 C C . ARG A 1 82 ? -15.062 3.800 2.220 1.00 94.56 82 ARG A C 1
ATOM 620 O O . ARG A 1 82 ? -15.256 3.380 3.359 1.00 94.56 82 ARG A O 1
ATOM 627 N N . LYS A 1 83 ? -15.672 4.887 1.742 1.00 90.69 83 LYS A N 1
ATOM 628 C CA . LYS A 1 83 ? -16.701 5.618 2.497 1.00 90.69 83 LYS A CA 1
ATOM 629 C C . LYS A 1 83 ? -18.002 4.821 2.571 1.00 90.69 83 LYS A C 1
ATOM 631 O O . LYS A 1 83 ? -18.256 3.938 1.749 1.00 90.69 83 LYS A O 1
ATOM 636 N N . THR A 1 84 ? -18.867 5.203 3.508 1.00 86.19 84 THR A N 1
ATOM 637 C CA . THR A 1 84 ? -20.239 4.680 3.645 1.00 86.19 84 THR A CA 1
ATOM 638 C C . THR A 1 84 ? -21.044 4.793 2.352 1.00 86.19 84 THR A C 1
ATOM 640 O O . THR A 1 84 ? -21.834 3.911 2.038 1.00 86.19 84 THR A O 1
ATOM 643 N N . ASP A 1 85 ? -20.776 5.830 1.556 1.00 86.38 85 ASP A N 1
ATOM 644 C CA . ASP A 1 85 ? -21.437 6.091 0.272 1.00 86.38 85 ASP A CA 1
ATOM 645 C C . ASP A 1 85 ? -20.939 5.172 -0.863 1.00 86.38 85 ASP A C 1
ATOM 647 O O . ASP A 1 85 ? -21.306 5.349 -2.023 1.00 86.38 85 ASP A O 1
ATOM 651 N N . GLY A 1 86 ? -20.032 4.236 -0.565 1.00 85.81 86 GLY A N 1
ATOM 652 C CA . GLY A 1 86 ? -19.415 3.330 -1.535 1.00 85.81 86 GLY A CA 1
ATOM 653 C C . GLY A 1 86 ? -18.305 3.959 -2.383 1.00 85.81 86 GLY A C 1
ATOM 654 O O . GLY A 1 86 ? -17.658 3.250 -3.148 1.00 85.81 86 GLY A O 1
ATOM 655 N N . LYS A 1 87 ? -18.054 5.265 -2.240 1.00 92.12 87 LYS A N 1
ATOM 656 C CA . LYS A 1 87 ? -16.960 5.964 -2.925 1.00 92.12 87 LYS A CA 1
ATOM 657 C C . LYS A 1 87 ? -15.608 5.599 -2.314 1.00 92.12 87 LYS A C 1
ATOM 659 O O . LYS A 1 87 ? -15.482 5.504 -1.093 1.00 92.12 87 LYS A O 1
ATOM 664 N N . LEU A 1 88 ? -14.607 5.454 -3.177 1.00 93.56 88 LEU A N 1
ATOM 665 C CA . LEU A 1 88 ? -13.210 5.287 -2.792 1.00 93.56 88 LEU A CA 1
ATOM 666 C C . LEU A 1 88 ? -12.551 6.663 -2.673 1.00 93.56 88 LEU A C 1
ATOM 668 O O . LEU A 1 88 ? -12.588 7.461 -3.609 1.00 93.56 88 LEU A O 1
ATOM 672 N N . GLU A 1 89 ? -11.980 6.943 -1.510 1.00 93.75 89 GLU A N 1
ATOM 673 C CA . GLU A 1 89 ? -11.161 8.122 -1.246 1.00 93.75 89 GLU A CA 1
ATOM 674 C C . GLU A 1 89 ? -9.700 7.702 -1.186 1.00 93.75 89 GLU A C 1
ATOM 676 O O . GLU A 1 89 ? -9.342 6.819 -0.415 1.00 93.75 89 GLU A O 1
ATOM 681 N N . GLU A 1 90 ? -8.858 8.319 -2.007 1.00 94.38 90 GLU A N 1
ATOM 682 C CA . GLU A 1 90 ? -7.427 8.037 -2.008 1.00 94.38 90 GLU A CA 1
ATOM 683 C C . GLU A 1 90 ? -6.790 8.558 -0.715 1.00 94.38 90 GLU A C 1
ATOM 685 O O . GLU A 1 90 ? -6.826 9.756 -0.435 1.00 94.38 90 GLU A O 1
ATOM 690 N N . LEU A 1 91 ? -6.206 7.655 0.070 1.00 93.19 91 LEU A N 1
ATOM 691 C CA . LEU A 1 91 ? -5.471 7.993 1.288 1.00 93.19 91 LEU A CA 1
ATOM 692 C C . LEU A 1 91 ? -4.025 8.367 0.980 1.00 93.19 91 LEU A C 1
ATOM 694 O O . LEU A 1 91 ? -3.460 9.274 1.588 1.00 93.19 91 LEU A O 1
ATOM 698 N N . GLY A 1 92 ? -3.418 7.651 0.038 1.00 93.44 92 GLY A N 1
ATOM 699 C CA . GLY A 1 92 ? -2.037 7.869 -0.341 1.00 93.44 92 GLY A CA 1
ATOM 700 C C . GLY A 1 92 ? -1.562 6.919 -1.427 1.00 93.44 92 GLY A C 1
ATOM 701 O O . GLY A 1 92 ? -2.193 5.905 -1.730 1.00 93.44 92 GLY A O 1
ATOM 702 N N . ARG A 1 93 ? -0.408 7.272 -1.990 1.00 94.88 93 ARG A N 1
ATOM 703 C CA . ARG A 1 93 ? 0.327 6.493 -2.987 1.00 94.88 93 ARG A CA 1
ATOM 704 C C . ARG A 1 93 ? 1.732 6.239 -2.468 1.00 94.88 93 ARG A C 1
ATOM 706 O O . ARG A 1 93 ? 2.311 7.124 -1.833 1.00 94.88 93 ARG A O 1
ATOM 713 N N . THR A 1 94 ? 2.272 5.067 -2.759 1.00 94.69 94 THR A N 1
ATOM 714 C CA . THR A 1 94 ? 3.683 4.756 -2.519 1.00 94.69 94 THR A CA 1
ATOM 715 C C . THR A 1 94 ? 4.558 5.313 -3.639 1.00 94.69 94 THR A C 1
ATOM 717 O O . THR A 1 94 ? 4.073 5.869 -4.623 1.00 94.69 94 THR A O 1
ATOM 720 N N . GLU A 1 95 ? 5.871 5.166 -3.508 1.00 93.50 95 GLU A N 1
ATOM 721 C CA . GLU A 1 95 ? 6.781 5.338 -4.633 1.00 93.50 95 GLU A CA 1
ATOM 722 C C . GLU A 1 95 ? 6.610 4.228 -5.678 1.00 93.50 95 GLU A C 1
ATOM 724 O O . GLU A 1 95 ? 6.031 3.172 -5.411 1.00 93.50 95 GLU A O 1
ATOM 729 N N . VAL A 1 96 ? 7.159 4.485 -6.863 1.00 91.94 96 VAL A N 1
ATOM 730 C CA . VAL A 1 96 ? 7.326 3.490 -7.922 1.00 91.94 96 VAL A CA 1
ATOM 731 C C . VAL A 1 96 ? 8.660 2.787 -7.695 1.00 91.94 96 VAL A C 1
ATOM 733 O O . VAL A 1 96 ? 9.691 3.453 -7.570 1.00 91.94 96 VAL A O 1
ATOM 736 N N . ILE A 1 97 ? 8.650 1.457 -7.637 1.00 90.81 97 ILE A N 1
ATOM 737 C CA . ILE A 1 97 ? 9.876 0.654 -7.573 1.00 90.81 97 ILE A CA 1
ATOM 738 C C . ILE A 1 97 ? 10.107 0.065 -8.950 1.00 90.81 97 ILE A C 1
ATOM 740 O O . ILE A 1 97 ? 9.261 -0.674 -9.428 1.00 90.81 97 ILE A O 1
ATOM 744 N N . SER A 1 98 ? 11.244 0.361 -9.573 1.00 88.81 98 SER A N 1
ATOM 745 C CA . SER A 1 98 ? 11.505 -0.119 -10.925 1.00 88.81 98 SER A CA 1
ATOM 746 C C . SER A 1 98 ? 11.963 -1.579 -10.968 1.00 88.81 98 SER A C 1
ATOM 748 O O . SER A 1 98 ? 12.722 -2.039 -10.107 1.00 88.81 98 SER A O 1
ATOM 750 N N . ASN A 1 99 ? 11.543 -2.294 -12.013 1.00 86.31 99 ASN A N 1
ATOM 751 C CA . ASN A 1 99 ? 12.011 -3.624 -12.394 1.00 86.31 99 ASN A CA 1
ATOM 752 C C . ASN A 1 99 ? 11.951 -4.646 -11.236 1.00 86.31 99 ASN A C 1
ATOM 754 O O . ASN A 1 99 ? 12.918 -5.375 -10.964 1.00 86.31 99 ASN A O 1
ATOM 758 N N . SER A 1 100 ? 10.820 -4.695 -10.524 1.00 87.06 100 SER A N 1
ATOM 759 C CA . SER A 1 100 ? 10.641 -5.552 -9.348 1.00 87.06 100 SER A CA 1
ATOM 760 C C . SER A 1 100 ? 9.255 -6.184 -9.287 1.00 87.06 100 SER A C 1
ATOM 762 O O . SER A 1 100 ? 8.247 -5.502 -9.180 1.00 87.06 100 SER A O 1
ATOM 764 N N . LEU A 1 101 ? 9.211 -7.517 -9.226 1.00 87.19 101 LEU A N 1
ATOM 765 C CA . LEU A 1 101 ? 7.976 -8.277 -8.976 1.00 87.19 101 LEU A CA 1
ATOM 766 C C . LEU A 1 101 ? 7.682 -8.460 -7.477 1.00 87.19 101 LEU A C 1
ATOM 768 O O . LEU A 1 101 ? 6.622 -8.964 -7.109 1.00 87.19 101 LEU A O 1
ATOM 772 N N . ASN A 1 102 ? 8.633 -8.070 -6.619 1.00 91.62 102 ASN A N 1
ATOM 773 C CA . ASN A 1 102 ? 8.552 -8.178 -5.163 1.00 91.62 102 ASN A CA 1
ATOM 774 C C . ASN A 1 102 ? 8.889 -6.823 -4.515 1.00 91.62 102 ASN A C 1
ATOM 776 O O . ASN A 1 102 ? 9.927 -6.695 -3.855 1.00 91.62 102 ASN A O 1
ATOM 780 N N . PRO A 1 103 ? 8.100 -5.769 -4.777 1.00 92.69 103 PRO A N 1
ATOM 781 C CA . PRO A 1 103 ? 8.381 -4.446 -4.243 1.00 92.69 103 PRO A CA 1
ATOM 782 C C . PRO A 1 103 ? 8.218 -4.412 -2.721 1.00 92.69 103 PRO A C 1
ATOM 784 O O . PRO A 1 103 ? 7.263 -4.950 -2.160 1.00 92.69 103 PRO A O 1
ATOM 787 N N . ALA A 1 104 ? 9.138 -3.719 -2.057 1.00 94.94 104 ALA A N 1
ATOM 788 C CA . ALA A 1 104 ? 9.004 -3.318 -0.664 1.00 94.94 104 ALA A CA 1
ATOM 789 C C . ALA A 1 104 ? 9.054 -1.792 -0.617 1.00 94.94 104 ALA A C 1
ATOM 791 O O . ALA A 1 104 ? 10.124 -1.207 -0.792 1.00 94.94 104 ALA A O 1
ATOM 792 N N . TRP A 1 105 ? 7.892 -1.166 -0.437 1.00 95.44 105 TRP A N 1
ATOM 793 C CA . TRP A 1 105 ? 7.780 0.287 -0.444 1.00 95.44 105 TRP A CA 1
ATOM 794 C C . TRP A 1 105 ? 8.231 0.871 0.897 1.00 95.44 105 TRP A C 1
ATOM 796 O O . TRP A 1 105 ? 7.889 0.381 1.974 1.00 95.44 105 TRP A O 1
ATOM 806 N N . ILE A 1 106 ? 9.019 1.934 0.817 1.00 94.44 106 ILE A N 1
ATOM 807 C CA . ILE A 1 106 ? 9.598 2.680 1.928 1.00 94.44 106 ILE A CA 1
ATOM 808 C C . ILE A 1 106 ? 8.596 3.716 2.437 1.00 94.44 106 ILE A C 1
ATOM 810 O O . ILE A 1 106 ? 8.523 3.957 3.645 1.00 94.44 106 ILE A O 1
ATOM 814 N N . ASN A 1 107 ? 7.820 4.337 1.540 1.00 93.44 107 ASN A N 1
ATOM 815 C CA . ASN A 1 107 ? 6.845 5.338 1.949 1.00 93.44 107 ASN A CA 1
ATOM 816 C C . ASN A 1 107 ? 5.700 4.691 2.721 1.00 93.44 107 ASN A C 1
ATOM 818 O O . ASN A 1 107 ? 4.983 3.827 2.214 1.00 93.44 107 ASN A O 1
ATOM 822 N N . LYS A 1 108 ? 5.511 5.167 3.949 1.00 95.06 108 LYS A N 1
ATOM 823 C CA . LYS A 1 108 ? 4.408 4.747 4.803 1.00 95.06 108 LYS A CA 1
ATOM 824 C C . LYS A 1 108 ? 3.196 5.639 4.600 1.00 95.06 108 LYS A C 1
ATOM 826 O O . LYS A 1 108 ? 3.325 6.833 4.328 1.00 95.06 108 LYS A O 1
ATOM 831 N N . ILE A 1 109 ? 2.018 5.057 4.776 1.00 94.62 109 ILE A N 1
ATOM 832 C CA . ILE A 1 109 ? 0.747 5.770 4.661 1.00 94.62 109 ILE A CA 1
ATOM 833 C C . ILE A 1 109 ? 0.177 5.972 6.058 1.00 94.62 109 ILE A C 1
ATOM 835 O O . ILE A 1 109 ? -0.078 5.009 6.779 1.00 94.62 109 ILE A O 1
ATOM 839 N N . ASN A 1 110 ? -0.018 7.234 6.433 1.00 94.69 110 ASN A N 1
ATOM 840 C CA . ASN A 1 110 ? -0.550 7.594 7.741 1.00 94.69 110 ASN A CA 1
ATOM 841 C C . ASN A 1 110 ? -2.077 7.551 7.708 1.00 94.69 110 ASN A C 1
ATOM 843 O O . ASN A 1 110 ? -2.699 8.173 6.847 1.00 94.69 110 ASN A O 1
ATOM 847 N N . ILE A 1 111 ? -2.677 6.847 8.663 1.00 94.25 111 ILE A N 1
ATOM 848 C CA . ILE A 1 111 ? -4.128 6.711 8.784 1.00 94.25 111 ILE A CA 1
ATOM 849 C C . ILE A 1 111 ? -4.572 6.879 10.234 1.00 94.25 111 ILE A C 1
ATOM 851 O O . ILE A 1 111 ? -3.933 6.399 11.166 1.00 94.25 111 ILE A O 1
ATOM 855 N N . SER A 1 112 ? -5.702 7.553 10.428 1.00 93.00 112 SER A N 1
ATOM 856 C CA . SER A 1 112 ? -6.331 7.696 11.739 1.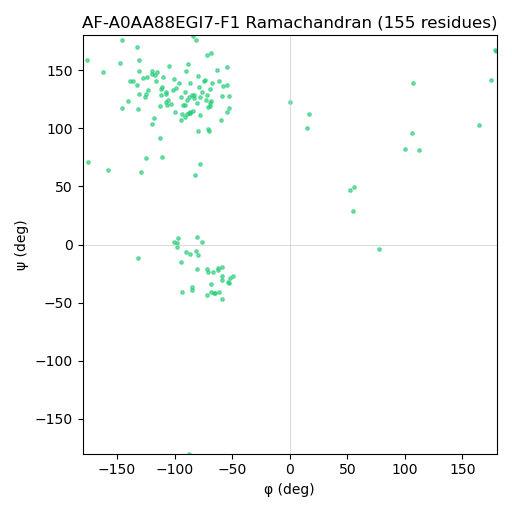00 93.00 112 SER A CA 1
ATOM 857 C C . SER A 1 112 ? -7.324 6.556 11.974 1.00 93.00 112 SER A C 1
ATOM 859 O O . SER A 1 112 ? -8.376 6.498 11.338 1.00 93.00 112 SER A O 1
ATOM 861 N N . TYR A 1 113 ? -6.986 5.652 12.888 1.00 92.88 113 TYR A N 1
ATOM 862 C CA . TYR A 1 113 ? -7.821 4.528 13.300 1.00 92.88 113 TYR A CA 1
ATOM 863 C C . TYR A 1 113 ? -8.847 4.948 14.353 1.00 92.88 113 TYR A C 1
ATOM 865 O O . TYR A 1 113 ? -8.483 5.526 15.378 1.00 92.88 113 TYR A O 1
ATOM 873 N N . GLN A 1 114 ? -10.116 4.630 14.115 1.00 91.75 114 GLN A N 1
ATOM 874 C CA . GLN A 1 114 ? -11.244 4.898 15.003 1.00 91.75 114 GLN A CA 1
ATOM 875 C C . GLN A 1 114 ? -11.876 3.569 15.417 1.00 91.75 114 GLN A C 1
ATOM 877 O O . GLN A 1 114 ? -12.541 2.927 14.611 1.00 91.75 114 GLN A O 1
ATOM 882 N N . PHE A 1 115 ? -11.708 3.173 16.683 1.00 87.75 115 PHE A N 1
ATOM 883 C CA . PHE A 1 115 ? -12.136 1.846 17.157 1.00 87.75 115 PHE A CA 1
ATOM 884 C C . PHE A 1 115 ? -13.645 1.590 16.977 1.00 87.75 115 PHE A C 1
ATOM 886 O O . PHE A 1 115 ? -14.063 0.454 16.778 1.00 87.75 115 PHE A O 1
ATOM 893 N N . GLU A 1 116 ? -14.461 2.644 17.049 1.00 88.62 116 GLU A N 1
ATOM 894 C CA . GLU A 1 116 ? -15.924 2.547 16.976 1.00 88.62 116 GLU A CA 1
ATOM 895 C C . GLU A 1 116 ? -16.447 2.387 15.544 1.00 88.62 116 GLU A C 1
ATOM 897 O O . GLU A 1 116 ? -17.640 2.165 15.348 1.00 88.62 116 GLU A O 1
ATOM 902 N N . THR A 1 117 ? -15.585 2.532 14.532 1.00 88.81 117 THR A N 1
ATOM 903 C CA . THR A 1 117 ? -15.990 2.543 13.125 1.00 88.81 117 THR A CA 1
ATOM 904 C C . THR A 1 117 ? -15.257 1.471 12.333 1.00 88.81 117 THR A C 1
ATOM 906 O O . THR A 1 117 ? -14.037 1.355 12.370 1.00 88.81 117 THR A O 1
ATOM 909 N N . VAL A 1 118 ? -16.013 0.715 11.538 1.00 92.38 118 VAL A N 1
ATOM 910 C CA . VAL A 1 118 ? -15.441 -0.178 10.527 1.00 92.38 118 VAL A CA 1
ATOM 911 C C . VAL A 1 118 ? -14.866 0.689 9.410 1.00 92.38 118 VAL A C 1
ATOM 913 O O . VAL A 1 118 ? -15.607 1.422 8.758 1.00 92.38 118 VAL A O 1
ATOM 916 N N . GLN A 1 119 ? -13.554 0.605 9.191 1.00 94.06 119 GLN A N 1
ATOM 917 C CA . GLN A 1 119 ? -12.830 1.376 8.176 1.00 94.06 119 GLN A CA 1
ATOM 918 C C . GLN A 1 119 ? -12.314 0.424 7.084 1.00 94.06 119 GLN A C 1
ATOM 920 O O . GLN A 1 119 ? -11.228 -0.140 7.241 1.00 94.06 119 GLN A O 1
ATOM 925 N N . PRO A 1 120 ? -13.074 0.187 5.997 1.00 95.75 120 PRO A N 1
ATOM 926 C CA . PRO A 1 120 ? -12.640 -0.694 4.923 1.00 95.75 120 PRO A CA 1
ATOM 927 C C . PRO A 1 120 ? -11.594 0.005 4.054 1.00 95.75 120 PRO A C 1
ATOM 929 O O . PRO A 1 120 ? -11.801 1.134 3.595 1.00 95.75 120 PRO A O 1
ATOM 932 N N . LEU A 1 121 ? -10.495 -0.694 3.802 1.00 96.19 121 LEU A N 1
ATOM 933 C CA . LEU A 1 121 ? -9.400 -0.272 2.945 1.00 96.19 121 LEU A CA 1
ATOM 934 C C . LEU A 1 121 ? -9.365 -1.113 1.672 1.00 96.19 121 LEU A C 1
ATOM 936 O O . LEU A 1 121 ? -9.640 -2.313 1.685 1.00 96.19 121 LEU A O 1
ATOM 940 N N . VAL A 1 122 ? -9.011 -0.462 0.571 1.00 96.31 122 VAL A N 1
ATOM 941 C CA . VAL A 1 122 ? -8.795 -1.094 -0.729 1.00 96.31 122 VAL A CA 1
ATOM 942 C C . VAL A 1 122 ? -7.410 -0.701 -1.218 1.00 96.31 122 VAL A C 1
ATOM 944 O O . VAL A 1 122 ? -7.070 0.478 -1.271 1.00 96.31 122 VAL A O 1
ATOM 947 N N . PHE A 1 123 ? -6.610 -1.695 -1.566 1.00 96.00 123 PHE A N 1
ATOM 948 C CA . PHE A 1 123 ? -5.257 -1.556 -2.072 1.00 96.00 123 PHE A CA 1
ATOM 949 C C . PHE A 1 123 ? -5.286 -1.877 -3.554 1.00 96.00 123 PHE A C 1
ATOM 951 O O . PHE A 1 123 ? -5.688 -2.973 -3.940 1.00 96.00 123 PHE A O 1
ATOM 958 N N . HIS A 1 124 ? -4.846 -0.941 -4.381 1.00 95.31 124 HIS A N 1
ATOM 959 C CA . HIS A 1 124 ? -4.629 -1.168 -5.803 1.00 95.31 124 HIS A CA 1
ATOM 960 C C . HIS A 1 124 ? -3.146 -1.131 -6.103 1.00 95.31 124 HIS A C 1
ATOM 962 O O . HIS A 1 124 ? -2.443 -0.238 -5.636 1.00 95.31 124 HIS A O 1
ATOM 968 N N . VAL A 1 125 ? -2.686 -2.079 -6.908 1.00 94.00 125 VAL A N 1
ATOM 969 C CA . VAL A 1 125 ? -1.320 -2.093 -7.424 1.00 94.00 125 VAL A CA 1
ATOM 970 C C . VAL A 1 125 ? -1.377 -1.834 -8.922 1.00 94.00 125 VAL A C 1
ATOM 972 O O . VAL A 1 125 ? -2.120 -2.500 -9.647 1.00 94.00 125 VAL A O 1
ATOM 975 N N . TYR A 1 126 ? -0.591 -0.862 -9.365 1.00 92.38 126 TYR A N 1
ATOM 976 C CA . TYR A 1 126 ? -0.457 -0.469 -10.761 1.00 92.38 126 TYR A CA 1
ATOM 977 C C . TYR A 1 126 ? 0.985 -0.652 -11.215 1.00 92.38 126 TYR A C 1
ATOM 979 O O . TYR A 1 126 ? 1.906 -0.450 -10.426 1.00 92.38 126 TYR A O 1
ATOM 987 N N . ASP A 1 127 ? 1.156 -1.006 -12.478 1.00 90.81 127 ASP A N 1
ATOM 988 C CA . ASP A 1 127 ? 2.416 -0.988 -13.201 1.00 90.81 127 ASP A CA 1
ATOM 989 C C . ASP A 1 127 ? 2.568 0.376 -13.882 1.00 90.81 127 ASP A C 1
ATOM 991 O O . ASP A 1 127 ? 1.686 0.803 -14.638 1.00 90.81 127 ASP A O 1
ATOM 995 N N . VAL A 1 128 ? 3.626 1.107 -13.532 1.00 89.19 128 VAL A N 1
ATOM 996 C CA . VAL A 1 128 ? 3.846 2.472 -14.015 1.00 89.19 128 VAL A CA 1
ATOM 997 C C . VAL A 1 128 ? 4.843 2.461 -15.157 1.00 89.19 128 VAL A C 1
ATOM 999 O O . VAL A 1 128 ? 6.032 2.253 -14.945 1.00 89.19 128 VAL A O 1
ATOM 1002 N N . ASP A 1 129 ? 4.381 2.814 -16.355 1.00 83.75 129 ASP A N 1
ATOM 1003 C CA . ASP A 1 129 ? 5.253 2.898 -17.523 1.00 83.75 129 ASP A CA 1
ATOM 1004 C C . ASP A 1 129 ? 6.462 3.821 -17.282 1.00 83.75 129 ASP A C 1
ATOM 1006 O O . ASP A 1 129 ? 6.331 4.972 -16.842 1.00 83.75 129 ASP A O 1
ATOM 1010 N N . THR A 1 130 ? 7.634 3.379 -17.741 1.00 80.25 130 THR A N 1
ATOM 1011 C CA . THR A 1 130 ? 8.902 4.140 -17.724 1.00 80.25 130 THR A CA 1
ATOM 1012 C C . THR A 1 130 ? 8.803 5.572 -18.271 1.00 80.25 130 THR A C 1
ATOM 1014 O O . THR A 1 130 ? 9.539 6.465 -17.840 1.00 80.25 130 THR A O 1
ATOM 1017 N N . LYS A 1 131 ? 7.856 5.846 -19.181 1.00 80.06 131 LYS A N 1
ATOM 1018 C CA . LYS A 1 131 ? 7.595 7.188 -19.740 1.00 80.06 131 LYS A CA 1
ATOM 1019 C C . LYS A 1 131 ? 7.154 8.218 -18.690 1.00 80.06 131 LYS A C 1
ATOM 1021 O O . LYS A 1 131 ? 7.309 9.419 -18.912 1.00 80.06 131 LYS A O 1
ATOM 1026 N N . TYR A 1 132 ? 6.628 7.765 -17.554 1.00 80.56 132 TYR A N 1
ATOM 1027 C CA . TYR A 1 132 ? 6.075 8.613 -16.502 1.00 80.56 132 TYR A CA 1
ATOM 1028 C C . TYR A 1 132 ? 7.008 8.837 -15.307 1.00 80.56 132 TYR A C 1
ATOM 1030 O O . TYR A 1 132 ? 6.650 9.576 -14.393 1.00 80.56 132 TYR A O 1
ATOM 1038 N N . TYR A 1 133 ? 8.229 8.299 -15.330 1.00 79.69 133 TYR A N 1
ATOM 1039 C CA . TYR A 1 133 ? 9.192 8.429 -14.227 1.00 79.69 133 TYR A CA 1
ATOM 1040 C C . TYR A 1 133 ? 9.564 9.876 -13.870 1.00 79.69 133 TYR A C 1
ATOM 1042 O O . TYR A 1 133 ? 9.918 10.170 -12.731 1.00 79.69 133 TYR A O 1
ATOM 1050 N N . ASN A 1 134 ? 9.482 10.795 -14.835 1.00 81.75 134 ASN A N 1
ATOM 1051 C CA . ASN A 1 134 ? 9.783 12.212 -14.614 1.00 81.75 134 ASN A CA 1
ATOM 1052 C C . ASN A 1 134 ? 8.615 12.986 -13.978 1.00 81.75 134 ASN A C 1
ATOM 1054 O O . ASN A 1 134 ? 8.754 14.173 -13.680 1.00 81.75 134 ASN A O 1
ATOM 1058 N N . ILE A 1 135 ? 7.456 12.347 -13.802 1.00 84.75 135 ILE A N 1
ATOM 1059 C CA . ILE A 1 135 ? 6.252 12.959 -13.246 1.00 84.75 135 ILE A CA 1
ATOM 1060 C C . ILE A 1 135 ? 6.123 12.530 -11.782 1.00 84.75 135 ILE A C 1
ATOM 1062 O O . ILE A 1 135 ? 6.239 11.345 -11.472 1.00 84.75 135 ILE A O 1
ATOM 1066 N N . PRO A 1 136 ? 5.860 13.462 -10.848 1.00 85.00 136 PRO A N 1
ATOM 1067 C CA . PRO A 1 136 ? 5.637 13.088 -9.462 1.00 85.00 136 PRO A CA 1
ATOM 1068 C C . PRO A 1 136 ? 4.410 12.181 -9.346 1.00 85.00 136 PRO A C 1
ATOM 1070 O O . PRO A 1 136 ? 3.370 12.443 -9.949 1.00 85.00 136 PRO A O 1
ATOM 1073 N N . VAL A 1 137 ? 4.499 11.169 -8.482 1.00 85.38 137 VAL A N 1
ATOM 1074 C CA . VAL A 1 137 ? 3.471 10.130 -8.306 1.00 85.38 137 VAL A CA 1
ATOM 1075 C C . VAL A 1 137 ? 2.061 10.689 -8.055 1.00 85.38 137 VAL A C 1
ATOM 1077 O O . VAL A 1 137 ? 1.062 10.136 -8.516 1.00 85.38 137 VAL A O 1
ATOM 1080 N N . LYS A 1 138 ? 1.964 11.837 -7.378 1.00 84.44 138 LYS A N 1
ATOM 1081 C CA . LYS A 1 138 ? 0.694 12.533 -7.102 1.00 84.44 138 LYS A CA 1
ATOM 1082 C C . LYS A 1 138 ? 0.001 13.091 -8.351 1.00 84.44 138 LYS A C 1
ATOM 1084 O O . LYS A 1 138 ? -1.202 13.310 -8.319 1.00 84.44 138 LYS A O 1
ATOM 1089 N N . MET A 1 139 ? 0.744 13.347 -9.427 1.00 83.94 139 MET A N 1
ATOM 1090 C CA . MET A 1 139 ? 0.218 13.872 -10.692 1.00 83.94 139 MET A CA 1
ATOM 1091 C C . MET A 1 139 ? -0.027 12.774 -11.734 1.00 83.94 139 MET A C 1
ATOM 1093 O O . MET A 1 139 ? -0.511 13.075 -12.821 1.00 83.94 139 MET A O 1
ATOM 1097 N N . LEU A 1 140 ? 0.288 11.514 -11.416 1.00 86.81 140 LEU A N 1
ATOM 1098 C CA . LEU A 1 140 ? 0.021 10.389 -12.306 1.00 86.81 140 LEU A CA 1
ATOM 1099 C C . LEU A 1 140 ? -1.481 10.126 -12.414 1.00 86.81 140 LEU A C 1
ATOM 1101 O O . LEU A 1 140 ? -2.201 10.049 -11.413 1.00 86.81 140 LEU A O 1
ATOM 1105 N N . SER A 1 141 ? -1.948 9.941 -13.642 1.00 86.44 141 SER A N 1
ATOM 1106 C CA . SER A 1 141 ? -3.311 9.508 -13.920 1.00 86.44 141 SER A CA 1
ATOM 1107 C C . SER A 1 141 ? -3.379 7.988 -13.828 1.00 86.44 141 SER A C 1
ATOM 1109 O O . SER A 1 141 ? -2.803 7.296 -14.662 1.00 86.44 141 SER A O 1
ATOM 1111 N N . LEU A 1 142 ? -4.127 7.463 -12.851 1.00 86.62 142 LEU A N 1
ATOM 1112 C CA . LEU A 1 142 ? -4.290 6.012 -12.644 1.00 86.62 142 LEU A CA 1
ATOM 1113 C C . LEU A 1 142 ? -4.967 5.298 -13.827 1.00 86.62 142 LEU A C 1
ATOM 1115 O O . LEU A 1 142 ? -4.836 4.093 -13.971 1.00 86.62 142 LEU A O 1
ATOM 1119 N N . LYS A 1 143 ? -5.689 6.039 -14.679 1.00 85.88 143 LYS A N 1
ATOM 1120 C CA . LYS A 1 143 ? -6.350 5.502 -15.880 1.00 85.88 143 LYS A CA 1
ATOM 1121 C C . LYS A 1 143 ? -5.376 5.116 -16.992 1.00 85.88 143 LYS A C 1
ATOM 1123 O O . LYS A 1 143 ? -5.747 4.323 -17.847 1.00 85.88 143 LYS A O 1
ATOM 1128 N N . ASP A 1 144 ? -4.189 5.716 -16.983 1.00 86.81 144 ASP A N 1
ATOM 1129 C CA . ASP A 1 144 ? -3.169 5.521 -18.014 1.00 86.81 144 ASP A CA 1
ATOM 1130 C C . ASP A 1 144 ? -2.114 4.488 -17.584 1.00 86.81 144 ASP A C 1
ATOM 1132 O O . ASP A 1 144 ? -1.148 4.285 -18.311 1.00 86.81 144 ASP A O 1
ATOM 1136 N N . GLN A 1 145 ? -2.264 3.900 -16.390 1.00 88.69 145 GLN A N 1
ATOM 1137 C CA . GLN A 1 145 ? -1.357 2.892 -15.838 1.00 88.69 145 GLN A CA 1
ATOM 1138 C C . GLN A 1 1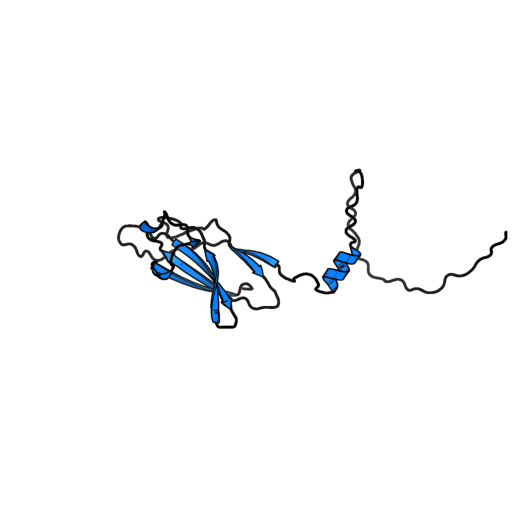45 ? -1.994 1.506 -15.928 1.00 88.69 145 GLN A C 1
ATOM 1140 O O . GLN A 1 145 ? -3.222 1.376 -15.872 1.00 88.69 145 GLN A O 1
ATOM 1145 N N . ASP A 1 146 ? -1.161 0.473 -15.992 1.00 89.56 146 ASP A N 1
ATOM 1146 C CA . ASP A 1 146 ? -1.637 -0.899 -16.108 1.00 89.56 146 ASP A CA 1
ATOM 1147 C C . ASP A 1 146 ? -2.006 -1.464 -14.736 1.00 89.56 146 ASP A C 1
ATOM 1149 O O . ASP A 1 146 ? -1.238 -1.437 -13.779 1.00 89.56 146 ASP A O 1
ATOM 1153 N N . PHE A 1 147 ? -3.227 -1.972 -14.605 1.00 91.19 147 PHE A N 1
ATOM 1154 C CA . PHE A 1 147 ? -3.713 -2.513 -13.341 1.00 91.19 147 PHE A CA 1
ATOM 1155 C C . PHE A 1 147 ? -3.192 -3.941 -13.112 1.00 91.19 147 PHE A C 1
ATOM 1157 O O . PHE A 1 147 ? -3.470 -4.850 -13.902 1.00 91.19 147 PHE A O 1
ATOM 1164 N N . LEU A 1 148 ? -2.474 -4.149 -12.004 1.00 90.38 148 LEU A N 1
ATOM 1165 C CA . LEU A 1 148 ? -1.903 -5.448 -11.635 1.00 90.38 148 LEU A CA 1
ATOM 1166 C C . LEU A 1 148 ? -2.825 -6.250 -10.716 1.00 90.38 148 LEU A C 1
ATOM 1168 O O . LEU A 1 148 ? -2.962 -7.462 -10.891 1.00 90.38 148 LEU A O 1
ATOM 1172 N N . GLY A 1 149 ? -3.466 -5.594 -9.747 1.00 91.00 149 GLY A N 1
ATOM 1173 C CA . GLY A 1 149 ? -4.342 -6.282 -8.805 1.00 91.00 149 GLY A CA 1
ATOM 1174 C C . GLY A 1 149 ? -4.957 -5.394 -7.730 1.00 91.00 149 GLY A C 1
ATOM 1175 O O . GLY A 1 149 ? -4.552 -4.250 -7.517 1.00 91.00 149 GLY A O 1
ATOM 1176 N N . GLU A 1 150 ? -5.946 -5.964 -7.043 1.00 94.31 150 GLU A N 1
ATOM 1177 C CA . GLU A 1 150 ? -6.656 -5.358 -5.918 1.00 94.31 150 GLU A CA 1
ATOM 1178 C C . GLU A 1 150 ? -6.647 -6.305 -4.717 1.00 94.31 150 GLU A C 1
ATOM 1180 O O . GLU A 1 150 ? -6.793 -7.519 -4.868 1.00 94.31 150 GLU A O 1
ATOM 1185 N N . ALA A 1 151 ? -6.528 -5.733 -3.523 1.00 93.69 151 ALA A N 1
ATOM 1186 C CA . ALA A 1 151 ? -6.841 -6.392 -2.265 1.00 93.69 151 ALA A CA 1
ATOM 1187 C C . ALA A 1 151 ? -7.742 -5.483 -1.424 1.00 93.69 151 ALA A C 1
ATOM 1189 O O . ALA A 1 151 ? -7.639 -4.260 -1.491 1.00 93.69 151 ALA A O 1
ATOM 1190 N N . SER A 1 152 ? -8.610 -6.064 -0.603 1.00 94.75 152 SER A N 1
ATOM 1191 C CA . SER A 1 152 ? -9.460 -5.310 0.320 1.00 94.75 152 SER A CA 1
ATOM 1192 C C . SER A 1 152 ? -9.403 -5.930 1.705 1.00 94.75 152 SER A C 1
ATOM 1194 O O . SER A 1 152 ? -9.506 -7.151 1.814 1.00 94.75 152 SER A O 1
ATOM 1196 N N . CYS A 1 153 ? -9.306 -5.107 2.742 1.00 94.81 153 CYS A N 1
ATOM 1197 C CA . CYS A 1 153 ? -9.416 -5.548 4.131 1.00 94.81 153 CYS A CA 1
ATOM 1198 C C . CYS A 1 153 ? -10.097 -4.473 4.980 1.00 94.81 153 CYS A C 1
ATOM 1200 O O . CYS A 1 153 ? -10.411 -3.380 4.502 1.00 94.81 153 CYS A O 1
ATOM 1202 N N . VAL A 1 154 ? -10.341 -4.774 6.249 1.00 95.06 154 VAL A N 1
ATOM 1203 C CA . VAL A 1 154 ? -10.740 -3.763 7.231 1.00 95.06 154 VAL A CA 1
ATOM 1204 C C . VAL A 1 154 ? -9.514 -3.384 8.049 1.00 95.06 154 VAL A C 1
ATOM 1206 O O . VAL A 1 154 ? -8.721 -4.244 8.400 1.00 95.06 154 VAL A O 1
ATOM 1209 N N . LEU A 1 155 ? -9.363 -2.107 8.406 1.00 93.50 155 LEU A N 1
ATOM 1210 C CA . LEU A 1 155 ? -8.228 -1.644 9.215 1.00 93.50 155 LEU A CA 1
ATOM 1211 C C . LEU A 1 155 ? -8.115 -2.327 10.596 1.00 93.50 155 LEU A C 1
ATOM 1213 O O . LEU A 1 155 ? -7.062 -2.276 11.219 1.00 93.50 155 LEU A O 1
ATOM 1217 N N . SER A 1 156 ? -9.201 -2.926 11.088 1.00 91.69 156 SER A N 1
ATOM 1218 C CA . SER A 1 156 ? -9.254 -3.650 12.360 1.00 91.69 156 SER A CA 1
ATOM 1219 C C . SER A 1 156 ? -8.923 -5.145 12.256 1.00 91.69 156 SER A C 1
ATOM 1221 O O . SER A 1 156 ? -8.957 -5.818 13.284 1.00 91.69 156 SER A O 1
ATOM 1223 N N . GLU A 1 157 ? -8.746 -5.673 11.042 1.00 87.88 157 GLU A N 1
ATOM 1224 C CA . GLU A 1 157 ? -8.369 -7.073 10.785 1.00 87.88 157 GLU A CA 1
ATOM 1225 C C . GLU A 1 157 ? -6.886 -7.312 11.096 1.00 87.88 157 GLU A C 1
ATOM 1227 O O . GLU A 1 157 ? -6.599 -8.323 11.777 1.00 87.88 157 GLU A O 1
#

Organism: Ficus carica (NCBI:txid3494)

InterPro domains:
  IPR000008 C2 domain [PF00168] (59-157)
  IPR000008 C2 domain [PS50004] (33-157)
  IPR035892 C2 domain superfamily [G3DSA:2.60.40.150] (55-157)
  IPR035892 C2 domain superfamily [SSF49562] (46-156)
  IPR045052 Copine [PTHR10857] (37-157)

Solvent-accessible surface area (backbone atoms only — not comparable to full-atom values): 10279 Å² total; per-residue (Å²): 138,85,87,87,88,87,80,93,80,88,80,78,87,84,89,79,89,74,82,79,82,84,79,87,81,81,89,77,87,86,74,88,80,82,75,51,66,67,56,56,50,50,36,60,76,66,62,74,48,83,79,56,46,83,44,75,46,75,50,69,50,70,80,52,74,68,81,49,94,87,54,56,31,20,40,28,47,36,37,25,39,49,45,95,87,70,47,74,41,81,72,45,68,40,60,72,41,73,65,32,49,56,44,70,49,82,55,59,44,76,43,76,45,42,88,93,52,93,50,38,36,38,40,38,34,29,30,52,61,80,90,49,70,88,51,59,73,90,76,58,60,75,87,83,37,48,80,66,50,77,50,73,52,48,81,87,113

Secondary structure (DSSP, 8-state):
------------------------------------HHHHHHHHHTT-S---EEEEE--B--S-----SSS---EEEEEEEE-TTS-EEEEEE-PPPTT-SS-B----EEEEE-TTS--EEEEEEEE--GGGTTS-GGG--GGGSEEEEEEEEETT-

pLDDT: mean 77.1, std 20.34, range [31.59, 96.31]

Foldseek 3Di:
DDDDDDDDDDDDDDDDDDDDDDDDDDDDDDPDPCPPVVVVVVCVVVVVDPPWDKDWDWDKDAQFDAPDPPARFFKKKWKWWQDPVRDTDTQDIFDTHGRDRIDGTPDIGIDIHDPVDWIKMKMWMWGDDPVCPVPPPVPDDRVPTHTGDMDMDTPVD

Sequence (157 aa):
MGGCFSDVRGGKQAIGGTQPYQSNNGNGNGYGDQNNEALDFFHRSRCLHPLFTQLELSLSAFNLLDRDIASKSDPMAVVFARKTDGKLEELGRTEVISNSLNPAWINKINISYQFETVQPLVFHVYDVDTKYYNIPVKMLSLKDQDFLGEASCVLSE

Nearest PDB structures (foldseek):
  6kxk-assembly8_H  TM=8.595E-01  e=1.069E-12  Arabidopsis thaliana
  6kxu-assembly1_A  TM=8.348E-01  e=1.566E-12  Arabidopsis thaliana
  6kxu-assembly8_H  TM=8.709E-01  e=6.127E-12  Arabidopsis thaliana
  6kxu-assembly6_F  TM=8.527E-01  e=3.750E-12  Arabidopsis thaliana
  6kxu-assembly5_E  TM=8.575E-01  e=6.833E-12  Arabidopsis thaliana

Mean predicted aligned error: 14.79 Å